Protein AF-A0A3M1FWL6-F1 (afdb_monomer_lite)

Foldseek 3Di:
DDQPDWDADPLAIEGEAEAQDDDDPVCLAPPCVVVVVQCCCQPPNCVPPRVNHYHPFYWYFHPPPDTDIGTRDDDDPVSNVVSVLVVVLVVQQLVLLQVLPQDDVVNVVSRDPADSVSSPVSHGDDPPPDDPVLPPDPCNVVNVCRVVVVDDGPNVVVVVVVVVVCVVCVDDPDPPPDD

Sequence (179 aa):
GVIDRLDLCDGAATLIDYKMGRFKPFMLTASPQFTFYQLAYEERIRYQKFGGAPLVRMCVEVLSPSPITQEVPLRREKDFAALRQLLLEASLYVKSVLTRTRPNPYLLQHFRHFRSIDIVEGTFSPRLPRGRHCTFCPYIEACTQYEERKRPAAQEWALVLSQRMRQQFPRQLVLPFQE

Structure (mmCIF, N/CA/C/O backbone):
data_AF-A0A3M1FWL6-F1
#
_entry.id   AF-A0A3M1FWL6-F1
#
loop_
_atom_site.group_PDB
_atom_site.id
_atom_site.type_symbol
_atom_site.label_atom_id
_atom_site.label_alt_id
_atom_site.label_comp_id
_atom_site.label_asym_id
_atom_site.label_entity_id
_atom_site.label_seq_id
_atom_site.pdbx_PDB_ins_code
_atom_site.Cartn_x
_atom_site.Cartn_y
_atom_site.Cartn_z
_atom_site.occupancy
_atom_site.B_iso_or_equiv
_atom_site.auth_seq_id
_atom_site.auth_comp_id
_atom_site.auth_asym_id
_atom_site.auth_atom_id
_atom_site.pdbx_PDB_model_num
ATOM 1 N N . GLY A 1 1 ? -3.345 -7.915 1.031 1.00 69.62 1 GLY A N 1
ATOM 2 C CA . GLY A 1 1 ? -2.840 -7.479 2.349 1.00 69.62 1 GLY A CA 1
ATOM 3 C C . GLY A 1 1 ? -3.548 -8.259 3.435 1.00 69.62 1 GLY A C 1
ATOM 4 O O . GLY A 1 1 ? -4.562 -8.877 3.131 1.00 69.62 1 GLY A O 1
ATOM 5 N N . VAL A 1 2 ? -3.022 -8.246 4.657 1.00 82.88 2 VAL A N 1
ATOM 6 C CA . VAL A 1 2 ? -3.622 -8.904 5.829 1.00 82.88 2 VAL A CA 1
ATOM 7 C C . VAL A 1 2 ? -3.764 -7.848 6.916 1.00 82.88 2 VAL A C 1
ATOM 9 O O . VAL A 1 2 ? -2.794 -7.159 7.194 1.00 82.88 2 VAL A O 1
ATOM 12 N N . ILE A 1 3 ? -4.963 -7.684 7.470 1.00 88.12 3 ILE A N 1
ATOM 13 C CA . ILE A 1 3 ? -5.183 -6.847 8.654 1.00 88.12 3 ILE A C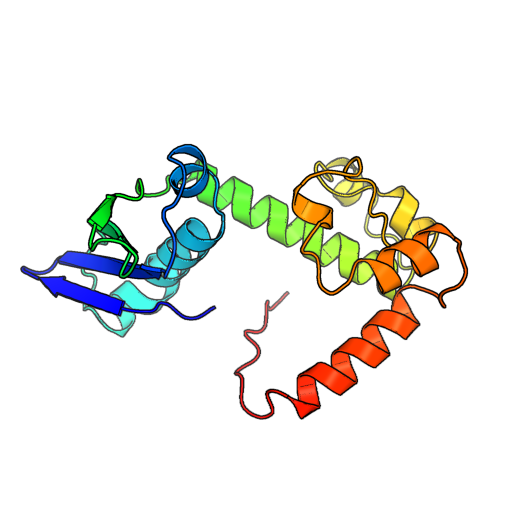A 1
ATOM 14 C C . ILE A 1 3 ? -4.923 -7.736 9.869 1.00 88.12 3 ILE A C 1
ATOM 16 O O . ILE A 1 3 ? -5.505 -8.818 9.939 1.00 88.12 3 ILE A O 1
ATOM 20 N N . ASP A 1 4 ? -4.066 -7.296 10.789 1.00 90.94 4 ASP A N 1
ATOM 21 C CA . ASP A 1 4 ? -3.650 -8.120 11.928 1.00 90.94 4 ASP A CA 1
ATOM 22 C C . ASP A 1 4 ? -4.810 -8.383 12.896 1.00 90.94 4 ASP A C 1
ATOM 24 O O . ASP A 1 4 ? -5.035 -9.526 13.298 1.00 90.94 4 ASP A O 1
ATOM 28 N N . ARG A 1 5 ? -5.571 -7.339 13.250 1.00 93.38 5 ARG A N 1
ATOM 29 C CA . ARG A 1 5 ? -6.728 -7.454 14.142 1.00 93.38 5 ARG A CA 1
ATOM 30 C C . ARG A 1 5 ? -7.785 -6.384 13.864 1.00 93.38 5 ARG A C 1
ATOM 32 O O . ARG A 1 5 ? -7.477 -5.239 13.533 1.00 93.38 5 ARG A O 1
ATOM 39 N N . LEU A 1 6 ? -9.045 -6.785 14.018 1.00 94.25 6 LEU A N 1
ATOM 40 C CA . LEU A 1 6 ? -10.218 -5.915 14.012 1.00 94.25 6 LEU A CA 1
ATOM 41 C C . LEU A 1 6 ? -11.015 -6.186 15.283 1.00 94.25 6 LEU A C 1
ATOM 43 O O . LEU A 1 6 ? -11.442 -7.319 15.499 1.00 94.25 6 LEU A O 1
ATOM 47 N N . ASP A 1 7 ? -11.228 -5.145 16.077 1.00 94.50 7 ASP A N 1
ATOM 48 C CA . ASP A 1 7 ? -12.085 -5.193 17.257 1.00 94.50 7 ASP A CA 1
ATOM 49 C C . ASP A 1 7 ? -13.428 -4.543 16.953 1.00 94.50 7 ASP A C 1
ATOM 51 O O . ASP A 1 7 ? -13.482 -3.502 16.296 1.00 94.50 7 ASP A O 1
ATOM 55 N N . LEU A 1 8 ? -14.503 -5.146 17.460 1.00 92.69 8 LEU A N 1
ATOM 56 C CA . LEU A 1 8 ? -15.846 -4.583 17.429 1.00 92.69 8 LEU A CA 1
ATOM 57 C C . LEU A 1 8 ? -16.298 -4.322 18.867 1.00 92.69 8 LEU A C 1
ATOM 59 O O . LEU A 1 8 ? -16.549 -5.266 19.614 1.00 92.69 8 LEU A O 1
ATOM 63 N N . CYS A 1 9 ? -16.419 -3.049 19.230 1.00 89.44 9 CYS A N 1
ATOM 64 C CA . CYS A 1 9 ? -16.881 -2.612 20.545 1.00 89.44 9 CYS A CA 1
ATOM 65 C C . CYS A 1 9 ? -18.003 -1.593 20.355 1.00 89.44 9 CYS A C 1
ATOM 67 O O . CYS A 1 9 ? -17.865 -0.671 19.553 1.00 89.44 9 CYS A O 1
ATOM 69 N N . ASP A 1 10 ? -19.117 -1.770 21.066 1.00 90.12 10 ASP A N 1
ATOM 70 C CA . ASP A 1 10 ? -20.250 -0.832 21.079 1.00 90.12 10 ASP A CA 1
ATOM 71 C C . ASP A 1 10 ? -20.764 -0.437 19.680 1.00 90.12 10 ASP A C 1
ATOM 73 O O . ASP A 1 10 ? -21.128 0.706 19.414 1.00 90.12 10 ASP A O 1
ATOM 77 N N . GLY A 1 11 ? -20.774 -1.398 18.749 1.00 89.94 11 GLY A N 1
ATOM 78 C CA . GLY A 1 11 ? -21.234 -1.185 17.373 1.00 89.94 11 GLY A CA 1
ATOM 79 C C . GLY A 1 11 ? -20.255 -0.420 16.478 1.00 89.94 11 GLY A C 1
ATOM 80 O O . GLY A 1 11 ? -20.612 -0.078 15.352 1.00 89.94 11 GLY A O 1
ATOM 81 N N . ALA A 1 12 ? -19.027 -0.178 16.937 1.00 95.00 12 ALA A N 1
ATOM 82 C CA . ALA A 1 12 ? -17.978 0.497 16.188 1.00 95.00 12 ALA A CA 1
ATOM 83 C C . ALA A 1 12 ? -16.738 -0.391 16.035 1.00 95.00 12 ALA A C 1
ATOM 85 O O . ALA A 1 12 ? -16.408 -1.197 16.908 1.00 95.00 12 ALA A O 1
ATOM 86 N N . ALA A 1 13 ? -16.038 -0.238 14.912 1.00 96.31 13 ALA A N 1
ATOM 87 C CA . ALA A 1 13 ? -14.841 -1.010 14.618 1.00 96.31 13 ALA A CA 1
ATOM 88 C C . ALA A 1 13 ? -13.556 -0.230 14.917 1.00 96.31 13 ALA A C 1
ATOM 90 O O . ALA A 1 13 ? -13.454 0.972 14.646 1.00 96.31 13 ALA A O 1
ATOM 91 N N . THR A 1 14 ? -12.554 -0.951 15.419 1.00 96.88 14 THR A N 1
ATOM 92 C CA . THR A 1 14 ? -11.176 -0.480 15.587 1.00 96.88 14 THR A CA 1
ATOM 93 C C . THR A 1 14 ? -10.222 -1.398 14.838 1.00 96.88 14 THR A C 1
ATOM 95 O O . THR A 1 14 ? -10.260 -2.617 15.005 1.00 96.88 14 THR A O 1
ATOM 98 N N . LEU A 1 15 ? -9.343 -0.814 14.024 1.00 96.81 15 LEU A N 1
ATOM 99 C CA . LEU A 1 15 ? -8.287 -1.548 13.334 1.00 96.81 15 LEU A CA 1
ATOM 100 C C . LEU A 1 15 ? -6.976 -1.470 14.103 1.00 96.81 15 LEU A C 1
ATOM 102 O O . LEU A 1 15 ? -6.522 -0.376 14.436 1.00 96.81 15 LEU A O 1
ATOM 106 N N . ILE A 1 16 ? -6.347 -2.621 14.320 1.00 96.00 16 ILE A N 1
ATOM 107 C CA . ILE A 1 16 ? -5.096 -2.726 15.067 1.00 96.00 16 ILE A CA 1
ATOM 108 C C . ILE A 1 16 ? -4.053 -3.420 14.188 1.00 96.00 16 ILE A C 1
ATOM 110 O O . ILE A 1 16 ? -4.303 -4.488 13.627 1.00 96.00 16 ILE A O 1
ATOM 114 N N . ASP A 1 17 ? -2.888 -2.792 14.056 1.00 95.44 17 ASP A N 1
ATOM 115 C CA . ASP A 1 17 ? -1.724 -3.312 13.334 1.00 95.44 17 ASP A CA 1
ATOM 116 C C . ASP A 1 17 ? -0.572 -3.547 14.323 1.00 95.44 17 ASP A C 1
ATOM 118 O O . ASP A 1 17 ? -0.132 -2.625 15.015 1.00 95.44 17 ASP A O 1
ATOM 122 N N . TYR A 1 18 ? -0.078 -4.781 14.411 1.00 93.44 18 TYR A N 1
ATOM 123 C CA . TYR A 1 18 ? 0.979 -5.162 15.342 1.00 93.44 18 TYR A CA 1
ATOM 124 C C . TYR A 1 18 ? 2.354 -4.902 14.741 1.00 93.44 18 TYR A C 1
ATOM 126 O O . TYR A 1 18 ? 2.642 -5.261 13.591 1.00 93.44 18 TYR A O 1
ATOM 134 N N . LYS A 1 19 ? 3.243 -4.275 15.518 1.00 92.56 19 LYS A N 1
ATOM 135 C CA . LYS A 1 19 ? 4.608 -3.966 15.075 1.00 92.56 19 LYS A CA 1
ATOM 136 C C . LYS A 1 19 ? 5.633 -4.189 16.182 1.00 92.56 19 LYS A C 1
ATOM 138 O O . LYS A 1 19 ? 5.375 -3.985 17.359 1.00 92.56 19 LYS A O 1
ATOM 143 N N . MET A 1 20 ? 6.843 -4.577 15.784 1.00 89.62 20 MET A N 1
ATOM 144 C CA . MET A 1 20 ? 7.980 -4.779 16.698 1.00 89.62 20 MET A CA 1
ATOM 145 C C . MET A 1 20 ? 8.852 -3.527 16.865 1.00 89.62 20 MET A C 1
ATOM 147 O O . MET A 1 20 ? 9.848 -3.559 17.576 1.00 89.62 20 MET A O 1
ATOM 151 N N . GLY A 1 21 ? 8.516 -2.434 16.177 1.00 86.25 21 GLY A N 1
ATOM 152 C CA . GLY A 1 21 ? 9.276 -1.193 16.202 1.00 86.25 21 GLY A CA 1
ATOM 153 C C . GLY A 1 21 ? 8.360 0.018 16.137 1.00 86.25 21 GLY A C 1
ATOM 154 O O . GLY A 1 21 ? 7.287 -0.027 15.534 1.00 86.25 21 GLY A O 1
ATOM 155 N N . ARG A 1 22 ? 8.801 1.109 16.766 1.00 85.50 22 ARG A N 1
ATOM 156 C CA . ARG A 1 22 ? 8.039 2.359 16.827 1.00 85.50 22 ARG A CA 1
ATOM 157 C C . ARG A 1 22 ? 8.009 3.056 15.478 1.00 85.50 22 ARG A C 1
ATOM 159 O O . ARG A 1 22 ? 9.037 3.202 14.813 1.00 85.50 22 ARG A O 1
ATOM 166 N N . PHE A 1 23 ? 6.840 3.572 15.127 1.00 86.19 23 PHE A N 1
ATOM 167 C CA . PHE A 1 23 ? 6.683 4.422 13.959 1.00 86.19 23 PHE A CA 1
ATOM 168 C C . PHE A 1 23 ? 7.030 5.858 14.329 1.00 86.19 23 PHE A C 1
ATOM 170 O O . PHE A 1 23 ? 6.616 6.378 15.369 1.00 86.19 23 PHE A O 1
ATOM 177 N N . LYS A 1 24 ? 7.761 6.536 13.443 1.00 89.81 24 LYS A N 1
ATOM 178 C CA . LYS A 1 24 ? 7.858 7.996 13.514 1.00 89.81 24 LYS A CA 1
ATOM 179 C C . LYS A 1 24 ? 6.487 8.596 13.172 1.00 89.81 24 LYS A C 1
ATOM 181 O O . LYS A 1 24 ? 5.800 8.024 12.325 1.00 89.81 24 LYS A O 1
ATOM 186 N N . PRO A 1 25 ? 6.100 9.756 13.733 1.00 89.12 25 PRO A N 1
ATOM 187 C CA . PRO A 1 25 ? 4.775 10.338 13.496 1.00 89.12 25 PRO A CA 1
ATOM 188 C C . PRO A 1 25 ? 4.406 10.468 12.011 1.00 89.12 25 PRO A C 1
ATOM 190 O O . PRO A 1 25 ? 3.308 10.097 11.608 1.00 89.12 25 PRO A O 1
ATOM 193 N N . PHE A 1 26 ? 5.352 10.891 11.165 1.00 89.81 26 PHE A N 1
ATOM 194 C CA . PHE A 1 26 ? 5.113 11.007 9.723 1.00 89.81 26 PHE A CA 1
ATOM 195 C C . PHE A 1 26 ? 4.872 9.658 9.025 1.00 89.81 26 PHE A C 1
ATOM 197 O O . PHE A 1 26 ? 4.272 9.621 7.958 1.00 89.81 26 PHE A O 1
ATOM 204 N N . MET A 1 27 ? 5.345 8.539 9.581 1.00 89.62 27 MET A N 1
ATOM 205 C CA . MET A 1 27 ? 5.119 7.216 8.992 1.00 89.62 27 MET A CA 1
ATOM 206 C C . MET A 1 27 ? 3.679 6.756 9.219 1.00 89.62 27 MET A C 1
ATOM 208 O O . MET A 1 27 ? 3.103 6.129 8.337 1.00 89.62 27 MET A O 1
ATOM 212 N N . LEU A 1 28 ? 3.077 7.106 10.359 1.00 91.94 28 LEU A N 1
ATOM 213 C CA . LEU A 1 28 ? 1.661 6.832 10.629 1.00 91.94 28 LEU A CA 1
ATOM 214 C C . LEU A 1 28 ? 0.774 7.600 9.639 1.00 91.94 28 LEU A C 1
ATOM 216 O O . LEU A 1 28 ? -0.198 7.064 9.109 1.00 91.94 28 LEU A O 1
ATOM 220 N N . THR A 1 29 ? 1.149 8.837 9.304 1.00 88.50 29 THR A N 1
ATOM 221 C CA . THR A 1 29 ? 0.380 9.671 8.373 1.00 88.50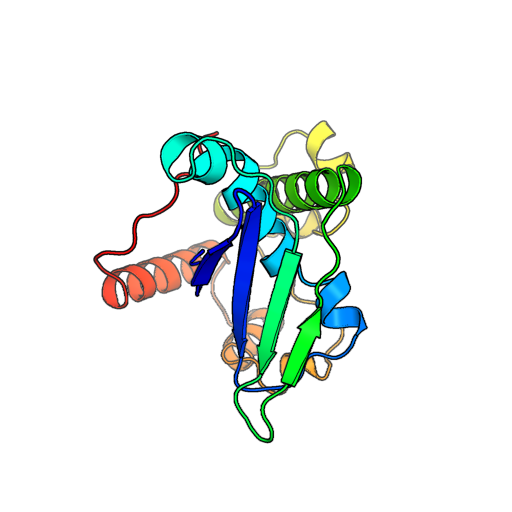 29 THR A CA 1
ATOM 222 C C . THR A 1 29 ? 0.644 9.353 6.904 1.00 88.50 29 THR A C 1
ATOM 224 O O . THR A 1 29 ? -0.303 9.384 6.127 1.00 88.50 29 THR A O 1
ATOM 227 N N . ALA A 1 30 ? 1.875 9.027 6.511 1.00 85.31 30 ALA A N 1
ATOM 228 C CA . ALA A 1 30 ? 2.239 8.831 5.106 1.00 85.31 30 ALA A CA 1
ATOM 229 C C . ALA A 1 30 ? 2.170 7.371 4.634 1.00 85.31 30 ALA A C 1
ATOM 231 O O . ALA A 1 30 ? 2.176 7.127 3.429 1.00 85.31 30 ALA A O 1
ATOM 232 N N . SER A 1 31 ? 2.132 6.391 5.546 1.00 88.62 31 SER A N 1
ATOM 233 C CA . SER A 1 31 ? 2.142 4.982 5.145 1.00 88.62 31 SER A CA 1
ATOM 234 C C . SER A 1 31 ? 0.877 4.621 4.353 1.00 88.62 31 SER A C 1
ATOM 236 O O . SER A 1 31 ? -0.236 4.769 4.882 1.00 88.62 31 SER A O 1
ATOM 238 N N . PRO A 1 32 ? 1.021 4.084 3.123 1.00 90.06 32 PRO A N 1
ATOM 239 C CA . PRO A 1 32 ? -0.116 3.634 2.330 1.00 90.06 32 PRO A CA 1
ATOM 240 C C . PRO A 1 32 ? -0.787 2.398 2.939 1.00 90.06 32 PRO A C 1
ATOM 242 O O . PRO A 1 32 ? -1.961 2.164 2.672 1.00 90.06 32 PRO A O 1
ATOM 245 N N . GLN A 1 33 ? -0.085 1.634 3.789 1.00 91.69 33 GLN A N 1
ATOM 246 C CA . GLN A 1 33 ? -0.604 0.425 4.441 1.00 91.69 33 GLN A CA 1
ATOM 247 C C . GLN A 1 33 ? -1.925 0.696 5.174 1.00 91.69 33 GLN A C 1
ATOM 249 O O . GLN A 1 33 ? -2.907 -0.007 4.953 1.00 91.69 33 GLN A O 1
ATOM 254 N N . PHE A 1 34 ? -1.987 1.758 5.980 1.00 94.06 34 PHE A N 1
ATOM 255 C CA . PHE A 1 34 ? -3.202 2.094 6.728 1.00 94.06 34 PHE A CA 1
ATOM 256 C C . PHE A 1 34 ? -4.334 2.580 5.820 1.00 94.06 34 PHE A C 1
ATOM 258 O O . PHE A 1 34 ? -5.502 2.327 6.095 1.00 94.06 34 PHE A O 1
ATOM 265 N N . THR A 1 35 ? -3.998 3.216 4.695 1.00 94.44 35 THR A N 1
ATOM 266 C CA . THR A 1 35 ? -4.988 3.593 3.679 1.00 94.44 35 THR A CA 1
ATOM 267 C C . THR A 1 35 ? -5.576 2.368 2.990 1.00 94.44 35 THR A C 1
ATOM 269 O O . THR A 1 35 ? -6.790 2.306 2.814 1.00 94.44 35 THR A O 1
ATOM 272 N N . PHE A 1 36 ? -4.756 1.361 2.670 1.00 93.25 36 PHE A N 1
ATOM 273 C CA . PHE A 1 36 ? -5.252 0.079 2.161 1.00 93.25 36 PHE A CA 1
ATOM 274 C C . PHE A 1 36 ? -6.180 -0.610 3.153 1.00 93.25 36 PHE A C 1
ATOM 276 O O . PHE A 1 36 ? -7.216 -1.137 2.759 1.00 93.25 36 PHE A O 1
ATOM 283 N N . TYR A 1 37 ? -5.798 -0.629 4.426 1.00 94.94 37 TYR A N 1
ATOM 284 C CA . TYR A 1 37 ? -6.551 -1.301 5.475 1.00 94.94 37 TYR A CA 1
ATOM 285 C C . TYR A 1 37 ? -7.914 -0.656 5.712 1.00 94.94 37 TYR A C 1
ATOM 287 O O . TYR A 1 37 ? -8.921 -1.363 5.709 1.00 94.94 37 TYR A O 1
ATOM 295 N N . GLN A 1 38 ? -7.964 0.673 5.820 1.00 95.69 38 GLN A N 1
ATOM 296 C CA . GLN A 1 38 ? -9.230 1.390 5.934 1.00 95.69 38 GLN A CA 1
ATOM 297 C C . GLN A 1 38 ? -10.107 1.186 4.696 1.00 95.69 38 GLN A C 1
ATOM 299 O O . GLN A 1 38 ? -11.285 0.877 4.835 1.00 95.69 38 GLN A O 1
ATOM 304 N N . LEU A 1 39 ? -9.537 1.290 3.490 1.00 93.12 39 LEU A N 1
ATOM 305 C CA . LEU A 1 39 ? -10.296 1.084 2.255 1.00 93.12 39 LEU A CA 1
ATOM 306 C C . LEU A 1 39 ? -10.864 -0.340 2.174 1.00 93.12 39 LEU A C 1
ATOM 308 O O . LEU A 1 39 ? -12.026 -0.525 1.829 1.00 93.12 39 LEU A O 1
ATOM 312 N N . ALA A 1 40 ? -10.068 -1.353 2.527 1.00 91.81 40 ALA A N 1
ATOM 313 C CA . ALA A 1 40 ? -10.525 -2.738 2.567 1.00 91.81 40 ALA A CA 1
ATOM 314 C C . ALA A 1 40 ? -11.650 -2.938 3.590 1.00 91.81 40 ALA A C 1
ATOM 316 O O . ALA A 1 40 ? -12.610 -3.659 3.307 1.00 91.81 40 ALA A O 1
ATOM 317 N N . TYR A 1 41 ? -11.549 -2.294 4.757 1.00 94.00 41 TYR A N 1
ATOM 318 C CA . TYR A 1 41 ? -12.604 -2.333 5.756 1.00 94.00 41 TYR A CA 1
ATOM 319 C C . TYR A 1 41 ? -13.910 -1.747 5.209 1.00 94.00 41 TYR A C 1
ATOM 321 O O . TYR A 1 41 ? -14.911 -2.461 5.159 1.00 94.00 41 TYR A O 1
ATOM 329 N N . GLU A 1 42 ? -13.881 -0.497 4.747 1.00 92.50 42 GLU A N 1
ATOM 330 C CA . GLU A 1 42 ? -15.076 0.234 4.303 1.00 92.50 42 GLU A CA 1
ATOM 331 C C . GLU A 1 42 ? -15.756 -0.425 3.092 1.00 92.50 42 GLU A C 1
ATOM 333 O O . GLU A 1 42 ? -16.972 -0.598 3.088 1.00 92.50 42 GLU A O 1
ATOM 338 N N . GLU A 1 43 ? -14.984 -0.857 2.091 1.00 89.75 43 GLU A N 1
ATOM 339 C CA . GLU A 1 43 ? -15.526 -1.336 0.808 1.00 89.75 43 GLU A CA 1
ATOM 340 C C . GLU A 1 43 ? -15.951 -2.809 0.828 1.00 89.75 43 GLU A C 1
ATOM 342 O O . GLU A 1 43 ? -16.777 -3.240 0.023 1.00 89.75 43 GLU A O 1
ATOM 347 N N . ARG A 1 44 ? -15.337 -3.632 1.688 1.00 88.50 44 ARG A N 1
ATOM 348 C CA . ARG A 1 44 ? -15.511 -5.095 1.626 1.00 88.50 44 ARG A CA 1
ATOM 349 C C . ARG A 1 44 ? -15.920 -5.720 2.945 1.00 88.50 44 ARG A C 1
ATOM 351 O O . ARG A 1 44 ? -16.735 -6.633 2.939 1.00 88.50 44 ARG A O 1
ATOM 358 N N . ILE A 1 45 ? -15.369 -5.276 4.070 1.00 91.00 45 ILE A N 1
ATOM 359 C CA . ILE A 1 45 ? -15.519 -6.004 5.338 1.00 91.00 45 ILE A CA 1
ATOM 360 C C . ILE A 1 45 ? -16.709 -5.478 6.152 1.00 91.00 45 ILE A C 1
ATOM 362 O O . ILE A 1 45 ? -17.455 -6.276 6.725 1.00 91.00 45 ILE A O 1
ATOM 366 N N . ARG A 1 46 ? -16.920 -4.159 6.165 1.00 92.25 46 ARG A N 1
ATOM 367 C CA . ARG A 1 46 ? -17.886 -3.444 7.009 1.00 92.25 46 ARG A CA 1
ATOM 368 C C . ARG A 1 46 ? -19.286 -4.058 6.993 1.00 92.25 46 ARG A C 1
ATOM 370 O O . ARG A 1 46 ? -19.811 -4.430 8.040 1.00 92.25 46 ARG A O 1
ATOM 377 N N . TYR A 1 47 ? -19.881 -4.209 5.813 1.00 90.62 47 TYR A N 1
ATOM 378 C CA . TYR A 1 47 ? -21.235 -4.759 5.684 1.00 90.62 47 TYR A CA 1
ATOM 379 C C . TYR A 1 47 ? -21.264 -6.287 5.672 1.00 90.62 47 TYR A C 1
ATOM 381 O O . TYR A 1 47 ? -22.210 -6.881 6.178 1.00 90.62 47 TYR A O 1
ATOM 389 N N . GLN A 1 48 ? -20.226 -6.933 5.137 1.00 87.62 48 GLN A N 1
ATOM 390 C CA . GLN A 1 48 ? -20.204 -8.390 4.993 1.00 87.62 48 GLN A CA 1
ATOM 391 C C . GLN A 1 48 ? -19.984 -9.121 6.319 1.00 87.62 48 GLN A C 1
ATOM 393 O O . GLN A 1 48 ? -20.475 -10.234 6.482 1.00 87.62 48 GLN A O 1
ATOM 398 N N . LYS A 1 49 ? -19.219 -8.529 7.247 1.00 84.62 49 LYS A N 1
ATOM 399 C CA . LYS A 1 49 ? -18.822 -9.187 8.502 1.00 84.62 49 LYS A CA 1
ATOM 400 C C . LYS A 1 49 ? -19.251 -8.457 9.769 1.00 84.62 49 LYS A C 1
ATOM 402 O O . LYS A 1 49 ? -19.407 -9.110 10.792 1.00 84.62 49 LYS A O 1
ATOM 407 N N . PHE A 1 50 ? -19.439 -7.138 9.715 1.00 87.31 50 PHE A N 1
ATOM 408 C CA . PHE A 1 50 ? -19.649 -6.315 10.913 1.00 87.31 50 PHE A CA 1
ATOM 409 C C . PHE A 1 50 ? -20.945 -5.496 10.878 1.00 87.31 50 PHE A C 1
ATOM 411 O O . PHE A 1 50 ? -21.050 -4.478 11.554 1.00 87.31 50 PHE A O 1
ATOM 418 N N . GLY A 1 51 ? -21.939 -5.912 10.084 1.00 88.31 51 GLY A N 1
ATOM 419 C CA . GLY A 1 51 ? -23.286 -5.328 10.119 1.00 88.31 51 GLY A CA 1
ATOM 420 C C . GLY A 1 51 ? -23.348 -3.825 9.824 1.00 88.31 51 GLY A C 1
ATOM 421 O O . GLY A 1 51 ? -24.291 -3.161 10.240 1.00 88.31 51 GLY A O 1
ATOM 422 N N . GLY A 1 52 ? -22.346 -3.269 9.136 1.00 93.25 52 GLY A N 1
ATOM 423 C CA . GLY A 1 52 ? -22.293 -1.839 8.836 1.00 93.25 52 GLY A CA 1
ATOM 424 C C . GLY A 1 52 ? -21.606 -0.972 9.895 1.00 93.25 52 GLY A C 1
ATOM 425 O O . GLY A 1 52 ? -21.601 0.252 9.728 1.00 93.25 52 GLY A O 1
ATOM 426 N N . ALA A 1 53 ? -20.993 -1.566 10.926 1.00 96.06 53 ALA A N 1
ATOM 427 C CA . ALA A 1 53 ? -20.265 -0.845 11.972 1.00 96.06 53 ALA A CA 1
ATOM 428 C C . ALA A 1 53 ? -19.249 0.149 11.372 1.00 96.06 53 ALA A C 1
ATOM 430 O O . ALA A 1 53 ? -18.429 -0.247 10.536 1.00 96.06 53 ALA A O 1
ATOM 431 N N . PRO A 1 54 ? -19.284 1.443 11.730 1.00 95.75 54 PRO A N 1
ATOM 432 C CA . PRO A 1 54 ? -18.317 2.404 11.216 1.00 95.75 54 PRO A CA 1
ATOM 433 C C . PRO A 1 54 ? -16.926 2.140 11.802 1.00 95.75 54 PRO A C 1
ATOM 435 O O . PRO A 1 54 ? -16.796 1.752 12.966 1.00 95.75 54 PRO A O 1
ATOM 438 N N . LEU A 1 55 ? -15.879 2.390 11.013 1.00 96.62 55 LEU A N 1
ATOM 439 C CA . LEU A 1 55 ? -14.521 2.437 11.540 1.00 96.62 55 LEU A CA 1
ATOM 440 C C . LEU A 1 55 ? -14.315 3.765 12.269 1.00 96.62 55 LEU A C 1
ATOM 442 O O . LEU A 1 55 ? -14.343 4.829 11.650 1.00 96.62 55 LEU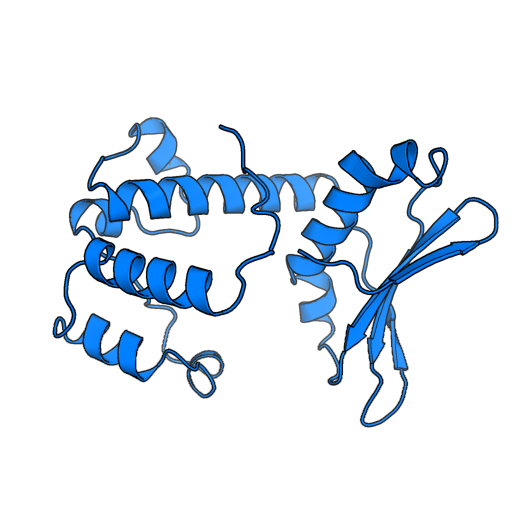 A O 1
ATOM 446 N N . VAL A 1 56 ? -14.089 3.709 13.578 1.00 96.69 56 VAL A N 1
ATOM 447 C CA . VAL A 1 56 ? -13.909 4.917 14.406 1.00 96.69 56 VAL A CA 1
ATOM 448 C C . VAL A 1 56 ? -12.460 5.140 14.814 1.00 96.69 56 VAL A C 1
ATOM 450 O O . VAL A 1 56 ? -12.089 6.253 15.183 1.00 96.69 56 VAL A O 1
ATOM 453 N N . ARG A 1 57 ? -11.626 4.097 14.737 1.00 96.75 57 ARG A N 1
ATOM 454 C CA . ARG A 1 57 ? -10.241 4.151 15.199 1.00 96.75 57 ARG A CA 1
ATOM 455 C C . ARG A 1 57 ? -9.338 3.219 14.403 1.00 96.75 57 ARG A C 1
ATOM 457 O O . ARG A 1 57 ? -9.734 2.126 14.001 1.00 96.75 57 ARG A O 1
ATOM 464 N N . MET A 1 58 ? -8.095 3.650 14.221 1.00 97.38 58 MET A N 1
ATOM 465 C CA . MET A 1 58 ? -7.001 2.805 13.763 1.00 97.38 58 MET A CA 1
ATOM 466 C C . MET A 1 58 ? -5.777 3.070 14.626 1.00 97.38 58 MET A C 1
ATOM 468 O O . MET A 1 58 ? -5.457 4.225 14.904 1.00 97.38 58 MET A O 1
ATOM 472 N N . CYS A 1 59 ? -5.053 2.028 15.003 1.00 96.06 59 CYS A N 1
ATOM 473 C CA . CYS A 1 59 ? -3.830 2.186 15.769 1.00 96.06 59 CYS A CA 1
ATOM 474 C C . CYS A 1 59 ? -2.775 1.143 15.403 1.00 96.06 59 CYS A C 1
ATOM 476 O O . CYS A 1 59 ? -3.051 0.098 14.811 1.00 96.06 59 CYS A O 1
ATOM 478 N N . VAL A 1 60 ? -1.539 1.466 15.766 1.00 96.19 60 VAL A N 1
ATOM 479 C CA . VAL A 1 60 ? -0.416 0.536 15.774 1.00 96.19 60 VAL A CA 1
ATOM 480 C C . VAL A 1 60 ? -0.126 0.162 17.217 1.00 96.19 60 VAL A C 1
ATOM 482 O O . VAL A 1 60 ? 0.163 1.041 18.032 1.00 96.19 60 VAL A O 1
ATOM 485 N N . GLU A 1 61 ? -0.157 -1.129 17.524 1.00 95.56 61 GLU A N 1
ATOM 486 C CA . GLU A 1 61 ? 0.320 -1.657 18.801 1.00 95.56 61 GLU A CA 1
ATOM 487 C C . GLU A 1 61 ? 1.773 -2.107 18.643 1.00 95.56 61 GLU A C 1
ATOM 489 O O . GLU A 1 61 ? 2.091 -3.097 17.975 1.00 95.56 61 GLU A O 1
ATOM 494 N N . VAL A 1 62 ? 2.681 -1.333 19.237 1.00 94.31 62 VAL A N 1
ATOM 495 C CA . VAL A 1 62 ? 4.114 -1.619 19.232 1.00 94.31 62 VAL A CA 1
ATOM 496 C C . VAL A 1 62 ? 4.422 -2.530 20.407 1.00 94.31 62 VAL A C 1
ATOM 498 O O . VAL A 1 62 ? 4.372 -2.075 21.541 1.00 94.31 62 VAL A O 1
ATOM 501 N N . LEU A 1 63 ? 4.767 -3.790 20.153 1.00 90.25 63 LEU A N 1
ATOM 502 C CA . LEU A 1 63 ? 4.935 -4.815 21.192 1.00 90.25 63 LEU A CA 1
ATOM 503 C C . LEU A 1 63 ? 6.305 -4.762 21.895 1.00 90.25 63 LEU A C 1
ATOM 505 O O . LEU A 1 63 ? 6.456 -5.256 23.008 1.00 90.25 63 LEU A O 1
ATOM 509 N N . SER A 1 64 ? 7.315 -4.172 21.254 1.00 86.69 64 SER A N 1
ATOM 510 C CA . SER A 1 64 ? 8.706 -4.133 21.725 1.00 86.69 64 SER A CA 1
ATOM 511 C C . SER A 1 64 ? 9.404 -2.854 21.234 1.00 86.69 64 SER A C 1
ATOM 513 O O . SER A 1 64 ? 9.032 -2.338 20.177 1.00 86.69 64 SER A O 1
ATOM 515 N N . PRO A 1 65 ? 10.383 -2.276 21.964 1.00 81.50 65 PRO A N 1
ATOM 516 C CA . PRO A 1 65 ? 10.922 -2.687 23.271 1.00 81.50 65 PRO A CA 1
ATOM 517 C C . PRO A 1 65 ? 10.065 -2.265 24.472 1.00 81.50 65 PRO A C 1
ATOM 519 O O . PRO A 1 65 ? 10.349 -2.646 25.602 1.00 81.50 65 PRO A O 1
ATOM 522 N N . SER A 1 66 ? 9.026 -1.459 24.261 1.00 80.75 66 SER A N 1
ATOM 523 C CA . SER A 1 66 ? 8.068 -1.120 25.314 1.00 80.75 66 SER A CA 1
ATOM 524 C C . SER A 1 66 ? 6.685 -0.976 24.693 1.00 80.75 66 SER A C 1
ATOM 526 O O . SER A 1 66 ? 6.573 -0.167 23.760 1.00 80.75 66 SER A O 1
ATOM 528 N N . PRO A 1 67 ? 5.679 -1.716 25.196 1.00 90.44 67 PRO A N 1
ATOM 529 C CA . PRO A 1 67 ? 4.312 -1.663 24.708 1.00 90.44 67 PRO A CA 1
ATOM 530 C C . PRO A 1 67 ? 3.776 -0.238 24.648 1.00 90.44 67 PRO A C 1
ATOM 532 O O . PRO A 1 67 ? 3.673 0.429 25.677 1.00 90.44 67 PRO A O 1
ATOM 535 N N . ILE A 1 68 ? 3.463 0.237 23.445 1.00 94.56 68 ILE A N 1
ATOM 536 C CA . ILE A 1 68 ? 2.758 1.505 23.246 1.00 94.56 68 ILE A CA 1
ATOM 537 C C . ILE A 1 68 ? 1.735 1.365 22.126 1.00 94.56 68 ILE A C 1
ATOM 539 O O . ILE A 1 68 ? 1.973 0.676 21.134 1.00 94.56 68 ILE A O 1
ATOM 543 N N . THR A 1 69 ? 0.632 2.092 22.255 1.00 95.88 69 THR A N 1
ATOM 544 C CA . THR A 1 69 ? -0.347 2.262 21.183 1.00 95.88 69 THR A CA 1
ATOM 545 C C . THR A 1 69 ? -0.124 3.618 20.527 1.00 95.88 69 THR A C 1
ATOM 547 O O . THR A 1 69 ? -0.089 4.646 21.203 1.00 95.88 69 THR A O 1
ATOM 550 N N . GLN A 1 70 ? 0.059 3.626 19.210 1.00 95.50 70 GLN A N 1
ATOM 551 C CA . GLN A 1 70 ? 0.180 4.846 18.417 1.00 95.50 70 GLN A CA 1
ATOM 552 C C . GLN A 1 70 ? -1.064 5.004 17.544 1.00 95.50 70 GLN A C 1
ATOM 554 O O . GLN A 1 70 ? -1.334 4.158 16.694 1.00 95.50 70 GLN A O 1
ATOM 559 N N . GLU A 1 71 ? -1.809 6.092 17.735 1.00 96.94 71 GLU A N 1
ATOM 560 C CA . GLU A 1 71 ? -2.987 6.382 16.916 1.00 96.94 71 GLU A CA 1
ATOM 561 C C . GLU A 1 71 ? -2.598 6.684 15.468 1.00 96.94 71 GLU A C 1
ATOM 563 O O . GLU A 1 71 ? -1.678 7.463 15.188 1.00 96.94 71 GLU A O 1
ATOM 568 N N . VAL A 1 72 ? -3.338 6.085 14.539 1.00 96.69 72 VAL A N 1
ATOM 569 C CA . VAL A 1 72 ? -3.238 6.357 13.110 1.00 96.69 72 VAL A CA 1
ATOM 570 C C . VAL A 1 72 ? -4.442 7.204 12.709 1.00 96.69 72 VAL A C 1
ATOM 572 O O . VAL A 1 72 ? -5.581 6.777 12.900 1.00 96.69 72 VAL A O 1
ATOM 575 N N . PRO A 1 73 ? -4.235 8.387 12.110 1.00 95.69 73 PRO A N 1
ATOM 576 C CA . PRO A 1 73 ? -5.349 9.194 11.637 1.00 95.69 73 PRO A CA 1
ATOM 577 C C . PRO A 1 73 ? -6.171 8.455 10.581 1.00 95.69 73 PRO A C 1
ATOM 579 O O . PRO A 1 73 ? -5.612 7.921 9.616 1.00 95.69 73 PRO A O 1
ATOM 582 N N . LEU A 1 74 ? -7.496 8.493 10.732 1.00 96.44 74 LEU A N 1
ATOM 583 C CA . LEU A 1 74 ? -8.410 8.029 9.695 1.00 96.44 74 LEU A CA 1
ATOM 584 C C . LEU A 1 74 ? -8.164 8.795 8.391 1.00 96.44 74 LEU A C 1
ATOM 586 O O . LEU A 1 74 ? -7.962 10.014 8.365 1.00 96.44 74 LEU A O 1
ATOM 590 N N . ARG A 1 75 ? -8.164 8.045 7.297 1.00 95.38 75 ARG A N 1
ATOM 591 C CA . ARG A 1 75 ? -7.982 8.535 5.938 1.00 95.38 75 ARG A CA 1
ATOM 592 C C . ARG A 1 75 ? -9.251 9.195 5.437 1.00 95.38 75 ARG A C 1
ATOM 594 O O . ARG A 1 75 ? -10.362 8.771 5.748 1.00 95.38 75 ARG A O 1
ATOM 601 N N . ARG A 1 76 ? -9.050 10.249 4.658 1.00 93.81 76 ARG A N 1
ATOM 602 C CA . ARG A 1 76 ? -10.097 11.020 3.993 1.00 93.81 76 ARG A CA 1
ATOM 603 C C . ARG A 1 76 ? -10.163 10.638 2.521 1.00 93.81 76 ARG A C 1
ATOM 605 O O . ARG A 1 76 ? -9.227 10.053 1.982 1.00 93.81 76 ARG A O 1
ATOM 612 N N . GLU A 1 77 ? -11.218 11.080 1.848 1.00 92.44 77 GLU A N 1
ATOM 613 C CA . GLU A 1 77 ? -11.444 10.792 0.426 1.00 92.44 77 GLU A CA 1
ATOM 614 C C . GLU A 1 77 ? -10.240 11.130 -0.465 1.00 92.44 77 GLU A C 1
ATOM 616 O O . GLU A 1 77 ? -9.825 10.340 -1.307 1.00 92.44 77 GLU A O 1
ATOM 621 N N . LYS A 1 78 ? -9.582 12.265 -0.206 1.00 92.56 78 LYS A N 1
ATOM 622 C CA . LYS A 1 78 ? -8.364 12.658 -0.930 1.00 92.56 78 LYS A CA 1
ATOM 623 C C . LYS A 1 78 ? -7.214 11.650 -0.797 1.00 92.56 78 LYS A C 1
ATOM 625 O O . LYS A 1 78 ? -6.420 11.512 -1.724 1.00 92.56 78 LYS A O 1
ATOM 630 N N . ASP A 1 79 ? -7.110 10.966 0.342 1.00 92.25 79 ASP A N 1
ATOM 631 C CA . ASP A 1 79 ? -6.053 9.992 0.608 1.00 92.25 79 ASP A CA 1
ATOM 632 C C . ASP A 1 79 ? -6.343 8.691 -0.160 1.00 92.25 79 ASP A C 1
ATOM 634 O O . ASP A 1 79 ? -5.428 8.081 -0.718 1.00 92.25 79 ASP A O 1
ATOM 638 N N . PHE A 1 80 ? -7.621 8.304 -0.267 1.00 92.25 80 PHE A N 1
ATOM 639 C CA . PHE A 1 80 ? -8.054 7.193 -1.119 1.00 92.25 80 PHE A CA 1
ATOM 640 C C . PHE A 1 80 ? -7.868 7.503 -2.601 1.00 92.25 80 PHE A C 1
ATOM 642 O O . PHE A 1 80 ? -7.341 6.663 -3.328 1.00 92.25 80 PHE A O 1
ATOM 649 N N . ALA A 1 81 ? -8.233 8.705 -3.047 1.00 90.06 81 ALA A N 1
ATOM 650 C CA . ALA A 1 81 ? -8.020 9.140 -4.423 1.00 90.06 81 ALA A CA 1
ATOM 651 C C . ALA A 1 81 ? -6.527 9.123 -4.792 1.00 90.06 81 ALA A C 1
ATOM 653 O O . ALA A 1 81 ? -6.154 8.590 -5.838 1.00 90.06 81 ALA A O 1
ATOM 654 N N . ALA A 1 82 ? -5.659 9.623 -3.905 1.00 89.31 82 ALA A N 1
ATOM 655 C CA . ALA A 1 82 ? -4.212 9.567 -4.094 1.00 89.31 82 ALA A CA 1
ATOM 656 C C . ALA A 1 82 ? -3.693 8.122 -4.172 1.00 89.31 82 ALA A C 1
ATOM 658 O O . ALA A 1 82 ? -2.886 7.808 -5.047 1.00 89.31 82 ALA A O 1
ATOM 659 N N . LEU A 1 83 ? -4.186 7.228 -3.305 1.00 89.38 83 LEU A N 1
ATOM 660 C CA . LEU A 1 83 ? -3.827 5.811 -3.344 1.00 89.38 83 LEU A CA 1
ATOM 661 C C . LEU A 1 83 ? -4.280 5.141 -4.648 1.00 89.38 83 LEU A C 1
ATOM 663 O O . LEU A 1 83 ? -3.487 4.443 -5.277 1.00 89.38 83 LEU A O 1
ATOM 667 N N . ARG A 1 84 ? -5.531 5.355 -5.072 1.00 88.31 84 ARG A N 1
ATOM 668 C CA . ARG A 1 84 ? -6.073 4.800 -6.323 1.00 88.31 84 ARG A CA 1
ATOM 669 C C . ARG A 1 84 ? -5.273 5.289 -7.530 1.00 88.31 84 ARG A C 1
ATOM 671 O O . ARG A 1 84 ? -4.909 4.473 -8.371 1.00 88.31 84 ARG A O 1
ATOM 678 N N . GLN A 1 85 ? -4.928 6.578 -7.573 1.00 87.75 85 GLN A N 1
ATOM 679 C CA . GLN A 1 85 ? -4.080 7.135 -8.628 1.00 87.75 85 GLN A CA 1
ATOM 680 C C . GLN A 1 85 ? -2.694 6.482 -8.639 1.00 87.75 85 GLN A C 1
ATOM 682 O O . GLN A 1 85 ? -2.233 6.062 -9.697 1.00 87.75 85 GLN A O 1
ATOM 687 N N . LEU A 1 86 ? -2.045 6.354 -7.475 1.00 88.38 86 LEU A N 1
ATOM 688 C CA . LEU A 1 86 ? -0.735 5.710 -7.361 1.00 88.38 86 LEU A CA 1
ATOM 689 C C . LEU A 1 86 ? -0.776 4.251 -7.836 1.00 88.38 86 LEU A C 1
ATOM 691 O O . LEU A 1 86 ? 0.124 3.814 -8.545 1.00 88.38 86 LEU A O 1
ATOM 695 N N . LEU A 1 87 ? -1.813 3.502 -7.455 1.00 88.00 87 LEU A N 1
ATOM 696 C CA . LEU A 1 87 ? -1.993 2.102 -7.846 1.00 88.00 87 LEU A CA 1
ATOM 697 C C . LEU A 1 87 ? -2.245 1.940 -9.342 1.00 88.00 87 LEU A C 1
ATOM 699 O O . LEU A 1 87 ? -1.659 1.053 -9.961 1.00 88.00 87 LEU A O 1
ATOM 703 N N . LEU A 1 88 ? -3.096 2.792 -9.917 1.00 87.12 88 LEU A N 1
ATOM 704 C CA . LEU A 1 88 ? -3.357 2.806 -11.352 1.00 87.12 88 LEU A CA 1
ATOM 705 C C . LEU A 1 88 ? -2.068 3.099 -12.121 1.00 87.12 88 LEU A C 1
ATOM 707 O O . LEU A 1 88 ? -1.712 2.361 -13.039 1.00 87.12 88 LEU A O 1
ATOM 711 N N . GLU A 1 89 ? -1.344 4.137 -11.706 1.00 88.38 89 GLU A N 1
ATOM 712 C CA . GLU A 1 89 ? -0.072 4.522 -12.308 1.00 88.38 89 GLU A CA 1
ATOM 713 C C . GLU A 1 89 ? 0.958 3.389 -12.206 1.00 88.38 89 GLU A C 1
ATOM 715 O O . GLU A 1 89 ? 1.548 3.007 -13.214 1.00 88.38 89 GLU A O 1
ATOM 720 N N . ALA A 1 90 ? 1.117 2.790 -11.021 1.00 88.69 90 ALA A N 1
ATOM 721 C CA . ALA A 1 90 ? 2.041 1.683 -10.786 1.00 88.69 90 ALA A CA 1
ATOM 722 C C . ALA A 1 90 ? 1.692 0.450 -11.631 1.00 88.69 90 ALA A C 1
ATOM 724 O O . ALA A 1 90 ? 2.582 -0.160 -12.223 1.00 88.69 90 ALA A O 1
ATOM 725 N N . SER A 1 91 ? 0.409 0.090 -11.714 1.00 87.50 91 SER A N 1
ATOM 726 C CA . SER A 1 91 ? -0.061 -1.051 -12.507 1.00 87.50 91 SER A CA 1
ATOM 727 C C . SER A 1 91 ? 0.206 -0.844 -13.998 1.00 87.50 91 SER A C 1
ATOM 729 O O . SER A 1 91 ? 0.828 -1.692 -14.646 1.00 87.50 91 SER A O 1
ATOM 731 N N . LEU A 1 92 ? -0.186 0.320 -14.532 1.00 87.31 92 LEU A N 1
ATOM 732 C CA . LEU A 1 92 ? 0.059 0.678 -15.928 1.00 87.31 92 LEU A CA 1
ATOM 733 C C . LEU A 1 92 ? 1.554 0.716 -16.235 1.00 87.31 92 LEU A C 1
ATOM 735 O O . LEU A 1 92 ? 1.978 0.159 -17.247 1.00 87.31 92 LEU A O 1
ATOM 739 N N . TYR A 1 93 ? 2.353 1.331 -15.365 1.00 87.81 93 TYR A N 1
ATOM 740 C CA . TYR A 1 93 ? 3.802 1.402 -15.495 1.00 87.81 93 TYR A CA 1
ATOM 741 C C . TYR A 1 93 ? 4.433 0.008 -15.559 1.00 87.81 93 TYR A C 1
ATOM 743 O O . TYR A 1 93 ? 5.121 -0.306 -16.530 1.00 87.81 93 TYR A O 1
ATOM 751 N N . VAL A 1 94 ? 4.146 -0.853 -14.577 1.00 86.62 94 VAL A N 1
ATOM 752 C CA . VAL A 1 94 ? 4.703 -2.211 -14.514 1.00 86.62 94 VAL A CA 1
ATOM 753 C C . VAL A 1 94 ? 4.292 -3.027 -15.733 1.00 86.62 94 VAL A C 1
ATOM 755 O O . VAL A 1 94 ? 5.160 -3.603 -16.387 1.00 86.62 94 VAL A O 1
ATOM 758 N N . LYS A 1 95 ? 3.001 -3.038 -16.094 1.00 85.44 95 LYS A N 1
ATOM 759 C CA . LYS A 1 95 ? 2.513 -3.745 -17.292 1.00 85.44 95 LYS A CA 1
ATOM 760 C C . LYS A 1 95 ? 3.263 -3.273 -18.538 1.00 85.44 95 LYS A C 1
ATOM 762 O O . LYS A 1 95 ? 3.799 -4.093 -19.272 1.00 85.44 95 LYS A O 1
ATOM 767 N N . SER A 1 96 ? 3.371 -1.960 -18.721 1.00 87.19 96 SER A N 1
ATOM 768 C CA . SER A 1 96 ? 3.980 -1.353 -19.908 1.00 87.19 96 SER A CA 1
ATOM 769 C C . SER A 1 96 ? 5.479 -1.632 -20.028 1.00 87.19 96 SER A C 1
ATOM 771 O O . SER A 1 96 ? 5.953 -1.931 -21.122 1.00 87.19 96 SER A O 1
ATOM 773 N N . VAL A 1 97 ? 6.227 -1.583 -18.919 1.00 85.88 97 VAL A N 1
ATOM 774 C CA . VAL A 1 97 ? 7.654 -1.952 -18.894 1.00 85.88 97 VAL A CA 1
ATOM 775 C C . VAL A 1 97 ? 7.836 -3.424 -19.266 1.00 85.88 97 VAL A C 1
ATOM 777 O O . VAL A 1 97 ? 8.684 -3.754 -20.096 1.00 85.88 97 VAL A O 1
ATOM 780 N N . LEU A 1 98 ? 7.025 -4.313 -18.682 1.00 84.00 98 LEU A N 1
ATOM 781 C CA . LEU A 1 98 ? 7.154 -5.757 -18.883 1.00 84.00 98 LEU A CA 1
ATOM 782 C C . LEU A 1 98 ? 6.734 -6.213 -20.282 1.00 84.00 98 LEU A C 1
ATOM 784 O O . LEU A 1 98 ? 7.329 -7.149 -20.809 1.00 84.00 98 LEU A O 1
ATOM 788 N N . THR A 1 99 ? 5.726 -5.579 -20.886 1.00 82.56 99 THR A N 1
ATOM 789 C CA . THR A 1 99 ? 5.236 -5.944 -22.226 1.00 82.56 99 THR A CA 1
ATOM 790 C C . THR A 1 99 ? 5.835 -5.091 -23.341 1.00 82.56 99 THR A C 1
ATOM 792 O O . THR A 1 99 ? 5.520 -5.313 -24.510 1.00 82.56 99 THR A O 1
ATOM 795 N N . ARG A 1 100 ? 6.645 -4.076 -23.001 1.00 77.31 100 ARG A N 1
ATOM 796 C CA . ARG A 1 100 ? 7.129 -3.029 -23.923 1.00 77.31 100 ARG A CA 1
ATOM 797 C C . ARG A 1 100 ? 6.009 -2.359 -24.725 1.00 77.31 100 ARG A C 1
ATOM 799 O O . ARG A 1 100 ? 6.232 -1.806 -25.801 1.00 77.31 100 ARG A O 1
ATOM 806 N N . THR A 1 101 ? 4.782 -2.415 -24.214 1.00 82.12 101 THR A N 1
ATOM 807 C CA . THR A 1 101 ? 3.620 -1.790 -24.840 1.00 82.12 101 THR A CA 1
ATOM 808 C C . THR A 1 101 ? 3.485 -0.394 -24.272 1.00 82.12 101 THR A C 1
ATOM 810 O O . THR A 1 101 ? 3.333 -0.228 -23.064 1.00 82.12 101 THR A O 1
ATOM 813 N N . ARG A 1 102 ? 3.532 0.625 -25.132 1.00 77.56 102 ARG A N 1
ATOM 814 C CA . ARG A 1 102 ? 3.285 1.993 -24.680 1.00 77.56 102 ARG A CA 1
ATOM 815 C C . ARG A 1 102 ? 1.796 2.145 -24.358 1.00 77.56 102 ARG A C 1
ATOM 817 O O . ARG A 1 102 ? 0.974 1.880 -25.237 1.00 77.56 102 ARG A O 1
ATOM 824 N N . PRO A 1 103 ? 1.431 2.568 -23.138 1.00 77.12 103 PRO A N 1
ATOM 825 C CA . PRO A 1 103 ? 0.050 2.881 -22.830 1.00 77.12 103 PRO A CA 1
ATOM 826 C C . PRO A 1 103 ? -0.350 4.155 -23.582 1.00 77.12 103 PRO A C 1
ATOM 828 O O . PRO A 1 103 ? 0.498 4.879 -24.113 1.00 77.12 103 PRO A O 1
ATOM 831 N N . ASN A 1 104 ? -1.655 4.421 -23.638 1.00 80.56 104 ASN A N 1
ATOM 832 C CA . ASN A 1 104 ? -2.194 5.604 -24.301 1.00 80.56 104 ASN A CA 1
ATOM 833 C C . ASN A 1 104 ? -1.435 6.873 -23.834 1.00 80.56 104 ASN A C 1
ATOM 835 O O . ASN A 1 104 ? -1.327 7.082 -22.621 1.00 80.56 104 ASN A O 1
ATOM 839 N N . PRO A 1 105 ? -0.923 7.727 -24.746 1.00 81.38 105 PRO A N 1
ATOM 840 C CA . PRO A 1 105 ? -0.215 8.960 -24.389 1.00 81.38 105 PRO A CA 1
ATOM 841 C C . PRO A 1 105 ? -0.983 9.863 -23.416 1.00 81.38 105 PRO A C 1
ATOM 843 O O . PRO A 1 105 ? -0.376 10.478 -22.541 1.00 81.38 105 PRO A O 1
ATOM 846 N N . TYR A 1 106 ? -2.316 9.876 -23.506 1.00 81.19 106 TYR A N 1
ATOM 847 C CA . TYR A 1 106 ? -3.184 10.587 -22.570 1.00 81.19 106 TYR A CA 1
ATOM 848 C C . TYR A 1 106 ? -3.055 10.054 -21.136 1.00 81.19 106 TYR A C 1
ATOM 850 O O . TYR A 1 106 ? -3.095 10.820 -20.188 1.00 81.19 106 TYR A O 1
ATOM 858 N N . LEU A 1 107 ? -2.856 8.748 -20.940 1.00 77.44 107 LEU A N 1
ATOM 859 C CA . LEU A 1 107 ? -2.633 8.182 -19.605 1.00 77.44 107 LEU A CA 1
ATOM 860 C C . LEU A 1 107 ? -1.226 8.504 -19.089 1.00 77.44 107 LEU A C 1
ATOM 862 O O . LEU A 1 107 ? -1.057 8.779 -17.903 1.00 77.44 107 LEU A O 1
ATOM 866 N N . LEU A 1 108 ? -0.228 8.525 -19.979 1.00 77.19 108 LEU A N 1
ATOM 867 C CA . LEU A 1 108 ? 1.160 8.847 -19.628 1.00 77.19 108 LEU A CA 1
ATOM 868 C C . LEU A 1 108 ? 1.333 10.282 -19.128 1.00 77.19 108 LEU A C 1
ATOM 870 O O . LEU A 1 108 ? 2.152 10.509 -18.242 1.00 77.19 108 LEU A O 1
ATOM 874 N N . GLN A 1 109 ? 0.559 11.243 -19.639 1.00 80.00 109 GLN A N 1
ATOM 875 C CA . GLN A 1 109 ? 0.628 12.636 -19.171 1.00 80.00 109 GLN A CA 1
ATOM 876 C C . GLN A 1 109 ? 0.215 12.792 -17.693 1.00 80.00 109 GLN A C 1
ATOM 878 O O . GLN A 1 109 ? 0.501 13.809 -17.065 1.00 80.00 109 GLN A O 1
ATOM 883 N N . HIS A 1 110 ? -0.474 11.791 -17.136 1.00 76.75 110 HIS A N 1
ATOM 884 C CA . HIS A 1 110 ? -0.926 11.775 -15.748 1.00 76.75 110 HIS A CA 1
ATOM 885 C C . HIS A 1 110 ? 0.007 10.996 -14.816 1.00 76.75 110 HIS A C 1
ATOM 887 O O . HIS A 1 110 ? -0.287 10.899 -13.622 1.00 76.75 110 HIS A O 1
ATOM 893 N N . PHE A 1 111 ? 1.121 10.461 -15.327 1.00 84.19 111 PHE A N 1
ATOM 894 C CA . PHE A 1 111 ? 2.136 9.829 -14.491 1.00 84.19 111 PHE A CA 1
ATOM 895 C C . PHE A 1 111 ? 2.849 10.904 -13.667 1.00 84.19 111 PHE A C 1
ATOM 897 O O . PHE A 1 111 ? 3.407 11.856 -14.214 1.00 84.19 111 PHE A O 1
ATOM 904 N N . ARG A 1 112 ? 2.804 10.772 -12.340 1.00 84.31 112 ARG A N 1
ATOM 905 C CA . ARG A 1 112 ? 3.437 11.704 -11.394 1.00 84.31 112 ARG A CA 1
ATOM 906 C C . ARG A 1 112 ? 4.617 11.084 -10.656 1.00 84.31 112 ARG A C 1
ATOM 908 O O . ARG A 1 112 ? 5.487 11.814 -10.191 1.00 84.31 112 ARG A O 1
ATOM 915 N N . HIS A 1 113 ? 4.635 9.764 -10.521 1.00 84.12 113 HIS A N 1
ATOM 916 C CA . HIS A 1 113 ? 5.553 9.023 -9.660 1.00 84.12 113 HIS A CA 1
ATOM 917 C C . HIS A 1 113 ? 6.530 8.160 -10.461 1.00 84.12 113 HIS A C 1
ATOM 919 O O . HIS A 1 113 ? 7.664 7.958 -10.024 1.00 84.12 113 HIS A O 1
ATOM 925 N N . PHE A 1 114 ? 6.114 7.665 -11.628 1.00 85.31 114 PHE A N 1
ATOM 926 C CA . PHE A 1 114 ? 6.896 6.754 -12.456 1.00 85.31 114 PHE A CA 1
ATOM 927 C C . PHE A 1 114 ? 7.349 7.420 -13.756 1.00 85.31 114 PHE A C 1
ATOM 929 O O . PHE A 1 114 ? 6.642 8.226 -14.360 1.00 85.31 114 PHE A O 1
ATOM 936 N N . ARG A 1 115 ? 8.560 7.084 -14.208 1.00 83.50 115 ARG A N 1
ATOM 937 C CA . ARG A 1 115 ? 9.165 7.717 -15.384 1.00 83.50 115 ARG A CA 1
ATOM 938 C C . ARG A 1 115 ? 8.718 6.992 -16.647 1.00 83.50 115 ARG A C 1
ATOM 940 O O . ARG A 1 115 ? 9.007 5.817 -16.816 1.00 83.50 115 ARG A O 1
ATOM 947 N N . SER A 1 116 ? 8.076 7.689 -17.577 1.00 83.50 116 SER A N 1
ATOM 948 C CA . SER A 1 116 ? 7.603 7.081 -18.831 1.00 83.50 116 SER A CA 1
ATOM 949 C C . SER A 1 116 ? 8.730 6.570 -19.743 1.00 83.50 116 SER A C 1
ATOM 951 O O . SER A 1 116 ? 8.498 5.656 -20.530 1.00 83.50 116 SER A O 1
ATOM 953 N N . ILE A 1 117 ? 9.952 7.109 -19.625 1.00 83.25 117 ILE A N 1
ATOM 954 C CA . ILE A 1 117 ? 11.124 6.661 -20.404 1.00 83.25 117 ILE A CA 1
ATOM 955 C C . ILE A 1 117 ? 11.461 5.184 -20.165 1.00 83.25 117 ILE A C 1
ATOM 957 O O . ILE A 1 117 ? 11.834 4.471 -21.092 1.00 83.25 117 ILE A O 1
ATOM 961 N N . ASP A 1 118 ? 11.224 4.705 -18.949 1.00 84.12 118 ASP A N 1
ATOM 962 C CA . ASP A 1 118 ? 11.473 3.327 -18.533 1.00 84.12 118 ASP A CA 1
ATOM 963 C C . ASP A 1 118 ? 10.680 2.313 -19.374 1.00 84.12 118 ASP A C 1
ATOM 965 O O . ASP A 1 118 ? 11.162 1.226 -19.689 1.00 84.12 118 ASP A O 1
ATOM 969 N N . ILE A 1 119 ? 9.474 2.698 -19.805 1.00 83.88 119 ILE A N 1
ATOM 970 C CA . ILE A 1 119 ? 8.612 1.885 -20.672 1.00 83.88 119 ILE A CA 1
ATOM 971 C C . ILE A 1 119 ? 9.271 1.685 -22.039 1.00 83.88 119 ILE A C 1
ATOM 973 O O . ILE A 1 119 ? 9.224 0.592 -22.599 1.00 83.88 119 ILE A O 1
ATOM 977 N N . VAL A 1 120 ? 9.893 2.738 -22.578 1.00 80.56 120 VAL A N 1
ATOM 978 C CA . VAL A 1 120 ? 10.585 2.692 -23.874 1.00 80.56 120 VAL A CA 1
ATOM 979 C C . VAL A 1 120 ? 11.831 1.824 -23.787 1.00 80.56 120 VAL A C 1
ATOM 981 O O . VAL A 1 120 ? 12.105 1.039 -24.690 1.00 80.56 120 VAL A O 1
ATOM 984 N N . GLU A 1 121 ? 12.566 1.955 -22.689 1.00 79.31 121 GLU A N 1
ATOM 985 C CA . GLU A 1 121 ? 13.799 1.214 -22.444 1.00 79.31 121 GLU A CA 1
ATOM 986 C C . GLU A 1 121 ? 13.540 -0.233 -21.979 1.00 79.31 121 GLU A C 1
ATOM 988 O O . GLU A 1 121 ? 14.473 -1.032 -21.905 1.00 79.31 121 GLU A O 1
ATOM 993 N N . GLY A 1 122 ? 12.283 -0.599 -21.688 1.00 79.50 122 GLY A N 1
ATOM 994 C CA . GLY A 1 122 ? 11.927 -1.916 -21.150 1.00 79.50 122 GLY A CA 1
ATOM 995 C C . GLY A 1 122 ? 12.637 -2.195 -19.827 1.00 79.50 122 GLY A C 1
ATOM 996 O O . GLY A 1 122 ? 13.087 -3.318 -19.578 1.00 79.50 122 GLY A O 1
ATOM 997 N N . THR A 1 123 ? 12.792 -1.146 -19.022 1.00 79.31 123 THR A N 1
ATOM 998 C CA . THR A 1 123 ? 13.597 -1.133 -17.810 1.00 79.31 123 THR A CA 1
ATOM 999 C C . THR A 1 123 ? 12.777 -0.617 -16.634 1.00 79.31 123 THR A C 1
ATOM 1001 O O . THR A 1 123 ? 11.840 0.139 -16.831 1.00 79.31 123 THR A O 1
ATOM 1004 N N . PHE A 1 124 ? 13.123 -0.983 -15.406 1.00 77.69 124 PHE A N 1
ATOM 1005 C CA . PHE A 1 124 ? 12.652 -0.273 -14.223 1.00 77.69 124 PHE A CA 1
ATOM 1006 C C . PHE A 1 124 ? 13.750 0.676 -13.765 1.00 77.69 124 PHE A C 1
ATOM 1008 O O . PHE A 1 124 ? 14.827 0.214 -13.401 1.00 77.69 124 PHE A O 1
ATOM 1015 N N . SER A 1 125 ? 13.512 1.985 -13.728 1.00 70.00 125 SER A N 1
ATOM 1016 C CA . SER A 1 125 ? 14.400 2.847 -12.949 1.00 70.00 125 SER A CA 1
ATOM 1017 C C . SER A 1 125 ? 14.215 2.523 -11.463 1.00 70.00 125 SER A C 1
ATOM 1019 O O . SER A 1 125 ? 13.116 2.680 -10.932 1.00 70.00 125 SER A O 1
ATOM 1021 N N . PRO A 1 126 ? 15.294 2.259 -10.719 1.00 63.59 126 PRO A N 1
ATOM 1022 C CA . PRO A 1 126 ? 15.451 2.860 -9.418 1.00 63.59 126 PRO A CA 1
ATOM 1023 C C . PRO A 1 126 ? 16.466 3.981 -9.585 1.00 63.59 126 PRO A C 1
ATOM 1025 O O . PRO A 1 126 ? 17.624 3.737 -9.893 1.00 63.59 126 PRO A O 1
ATOM 1028 N N . ARG A 1 127 ? 16.053 5.229 -9.373 1.00 57.69 127 ARG A N 1
ATOM 1029 C CA . ARG A 1 127 ? 16.993 6.271 -8.941 1.00 57.69 127 ARG A CA 1
ATOM 1030 C C . ARG A 1 127 ? 16.342 7.130 -7.871 1.00 57.69 127 ARG A C 1
ATOM 1032 O O . ARG A 1 127 ? 16.382 8.354 -7.937 1.00 57.69 127 ARG A O 1
ATOM 1039 N N . LEU A 1 128 ? 15.754 6.482 -6.858 1.00 55.16 128 LEU A N 1
ATOM 1040 C CA . LEU A 1 128 ? 15.776 7.140 -5.556 1.00 55.16 128 LEU A CA 1
ATOM 1041 C C . LEU A 1 128 ? 17.260 7.404 -5.264 1.00 55.16 128 LEU A C 1
ATOM 1043 O O . LEU A 1 128 ? 18.064 6.480 -5.424 1.00 55.16 128 LEU A O 1
ATOM 1047 N N . PRO A 1 129 ? 17.662 8.638 -4.923 1.00 62.19 129 PRO A N 1
ATOM 1048 C CA . PRO A 1 129 ? 19.044 8.892 -4.554 1.00 62.19 129 PRO A CA 1
ATOM 1049 C C . PRO A 1 129 ? 19.434 7.900 -3.459 1.00 62.19 129 PRO A C 1
ATOM 1051 O O . PRO A 1 129 ? 18.674 7.717 -2.500 1.00 62.19 129 PRO A O 1
ATOM 1054 N N . ARG A 1 130 ? 20.583 7.226 -3.641 1.00 67.69 130 ARG A N 1
ATOM 1055 C CA . ARG A 1 130 ? 21.113 6.247 -2.681 1.00 67.69 130 ARG A CA 1
ATOM 1056 C C . ARG A 1 130 ? 20.980 6.847 -1.282 1.00 67.69 130 ARG A C 1
ATOM 1058 O O . ARG A 1 130 ? 21.434 7.959 -1.025 1.00 67.69 130 ARG A O 1
ATOM 1065 N N . GLY A 1 131 ? 20.297 6.135 -0.396 1.00 69.00 131 GLY A N 1
ATOM 1066 C CA . GLY A 1 131 ? 19.941 6.665 0.913 1.00 69.00 131 GLY A CA 1
ATOM 1067 C C . GLY A 1 131 ? 19.761 5.566 1.944 1.00 69.00 131 GLY A C 1
ATOM 1068 O O . GLY A 1 131 ? 20.001 4.392 1.675 1.00 69.00 131 GLY A O 1
ATOM 1069 N N . ARG A 1 132 ? 19.287 5.939 3.138 1.00 73.44 132 ARG A N 1
ATOM 1070 C CA . ARG A 1 132 ? 19.098 4.989 4.253 1.00 73.44 132 ARG A CA 1
ATOM 1071 C C . ARG A 1 132 ? 18.173 3.813 3.913 1.00 73.44 132 ARG A C 1
ATOM 1073 O O . ARG A 1 132 ? 18.299 2.754 4.511 1.00 73.44 132 ARG A O 1
ATOM 1080 N N . HIS A 1 133 ? 17.268 3.982 2.949 1.00 73.75 133 HIS A N 1
ATOM 1081 C CA . HIS A 1 133 ? 16.391 2.911 2.469 1.00 73.75 133 HIS A CA 1
ATOM 1082 C C . HIS A 1 133 ? 17.146 1.819 1.682 1.00 73.75 133 HIS A C 1
ATOM 1084 O O . HIS A 1 133 ? 16.661 0.696 1.593 1.00 73.75 133 HIS A O 1
ATOM 1090 N N . CYS A 1 134 ? 18.335 2.114 1.142 1.00 78.69 134 CYS A N 1
ATOM 1091 C CA . CYS A 1 134 ? 19.177 1.139 0.446 1.00 78.69 134 CYS A CA 1
ATOM 1092 C C . CYS A 1 134 ? 19.984 0.259 1.409 1.00 78.69 134 CYS A C 1
ATOM 1094 O O . CYS A 1 134 ? 20.280 -0.880 1.065 1.00 78.69 134 CYS A O 1
ATOM 1096 N N . THR A 1 135 ? 20.335 0.771 2.597 1.00 78.88 135 THR A N 1
ATOM 1097 C CA . THR A 1 135 ? 21.250 0.115 3.553 1.00 78.88 135 THR A CA 1
ATOM 1098 C C . THR A 1 135 ? 20.793 -1.286 3.954 1.00 78.88 135 THR A C 1
ATOM 1100 O O . THR A 1 135 ? 21.618 -2.177 4.104 1.00 78.88 135 THR A O 1
ATOM 1103 N N . PHE A 1 136 ? 19.482 -1.486 4.092 1.00 78.88 136 PHE A N 1
ATOM 1104 C CA . PHE A 1 136 ? 18.887 -2.759 4.508 1.00 78.88 136 PHE A CA 1
ATOM 1105 C C . PHE A 1 136 ? 18.001 -3.372 3.418 1.00 78.88 136 PHE A C 1
ATOM 1107 O O . PHE A 1 136 ? 17.151 -4.212 3.705 1.00 78.88 136 PHE A O 1
ATOM 1114 N N . CYS A 1 137 ? 18.152 -2.929 2.166 1.00 78.88 137 CYS A N 1
ATOM 1115 C CA . CYS A 1 137 ? 17.360 -3.461 1.066 1.00 78.88 137 CYS A CA 1
ATOM 1116 C C . CYS A 1 137 ? 17.877 -4.861 0.687 1.00 78.88 137 CYS A C 1
ATOM 1118 O O . CYS A 1 137 ? 19.015 -4.971 0.224 1.00 78.88 137 CYS A O 1
ATOM 1120 N N . PRO A 1 138 ? 17.056 -5.925 0.787 1.00 76.75 138 PRO A N 1
ATOM 1121 C CA . PRO A 1 138 ? 17.486 -7.283 0.435 1.00 76.75 138 PRO A CA 1
ATOM 1122 C C . PRO A 1 138 ? 17.765 -7.450 -1.068 1.00 76.75 138 PRO A C 1
ATOM 1124 O O . PRO A 1 138 ? 18.347 -8.444 -1.486 1.00 76.75 138 PRO A O 1
ATOM 1127 N N . TYR A 1 139 ? 17.367 -6.475 -1.889 1.00 77.38 139 TYR A N 1
ATOM 1128 C CA . TYR A 1 139 ? 17.568 -6.470 -3.336 1.00 77.38 139 TYR A CA 1
ATOM 1129 C C . TYR A 1 139 ? 18.701 -5.536 -3.787 1.00 77.38 139 TYR A C 1
ATOM 1131 O O . TYR A 1 139 ? 18.819 -5.271 -4.981 1.00 77.38 139 TYR A O 1
ATOM 1139 N N 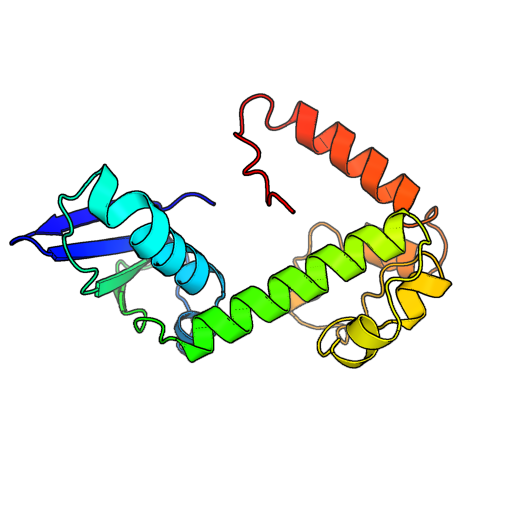. ILE A 1 140 ? 19.534 -5.013 -2.878 1.00 78.06 140 ILE A N 1
ATOM 1140 C CA . ILE A 1 140 ? 20.548 -4.000 -3.221 1.00 78.06 140 ILE A CA 1
ATOM 1141 C C . ILE A 1 140 ? 21.589 -4.492 -4.237 1.00 78.06 140 ILE A C 1
ATOM 1143 O O . ILE A 1 140 ? 21.991 -3.740 -5.126 1.00 78.06 140 ILE A O 1
ATOM 1147 N N . GLU A 1 141 ? 21.985 -5.762 -4.158 1.00 77.88 141 GLU A N 1
ATOM 1148 C CA . GLU A 1 141 ? 22.903 -6.370 -5.122 1.00 77.88 141 GLU A CA 1
ATOM 1149 C C . GLU A 1 141 ? 22.248 -6.471 -6.505 1.00 77.88 141 GLU A C 1
ATOM 1151 O O . GLU A 1 141 ? 22.824 -6.052 -7.508 1.00 77.88 141 GLU A O 1
ATOM 1156 N N . ALA A 1 142 ? 20.995 -6.936 -6.549 1.00 74.06 142 ALA A N 1
ATOM 1157 C CA . ALA A 1 142 ? 20.214 -6.999 -7.776 1.00 74.06 142 ALA A CA 1
ATOM 1158 C C . ALA A 1 142 ? 20.023 -5.618 -8.410 1.00 74.06 142 ALA A C 1
ATOM 1160 O O . ALA A 1 142 ? 20.203 -5.476 -9.615 1.00 74.06 142 ALA A O 1
ATOM 1161 N N . CYS A 1 143 ? 19.714 -4.611 -7.591 1.00 75.44 143 CYS A N 1
ATOM 1162 C CA . CYS A 1 143 ? 19.581 -3.217 -7.997 1.00 75.44 143 CYS A CA 1
ATOM 1163 C C . CYS A 1 143 ? 20.896 -2.667 -8.567 1.00 75.44 143 CYS A C 1
ATOM 1165 O O . CYS A 1 143 ? 20.888 -2.024 -9.608 1.00 75.44 143 CYS A O 1
ATOM 1167 N N . THR A 1 144 ? 22.035 -2.966 -7.938 1.00 76.06 144 THR A N 1
ATOM 1168 C CA . THR A 1 144 ? 23.350 -2.488 -8.399 1.00 76.06 144 THR A CA 1
ATOM 1169 C C . THR A 1 144 ? 23.745 -3.145 -9.724 1.00 76.06 144 THR A C 1
ATOM 1171 O O . THR A 1 144 ? 24.129 -2.456 -10.661 1.00 76.06 144 THR A O 1
ATOM 1174 N N . GLN A 1 145 ? 23.552 -4.459 -9.865 1.00 76.25 145 GLN A N 1
ATOM 1175 C CA . GLN A 1 145 ? 23.778 -5.151 -11.142 1.00 76.25 145 GLN A CA 1
ATOM 1176 C C . GLN A 1 145 ? 22.849 -4.628 -12.250 1.00 76.25 145 GLN A C 1
ATOM 1178 O O . GLN A 1 145 ? 23.233 -4.577 -13.418 1.00 76.25 145 GLN A O 1
ATOM 1183 N N . TYR A 1 146 ? 21.626 -4.240 -11.886 1.00 72.81 146 TYR A N 1
ATOM 1184 C CA . TYR A 1 146 ? 20.667 -3.631 -12.797 1.00 72.81 146 TYR A CA 1
ATOM 1185 C C . TYR A 1 146 ? 21.118 -2.236 -13.259 1.00 72.81 146 TYR A C 1
ATOM 1187 O O . TYR A 1 146 ? 21.124 -1.956 -14.457 1.00 72.81 146 TYR A O 1
ATOM 1195 N N . GLU A 1 147 ? 21.574 -1.389 -12.332 1.00 73.75 147 GLU A N 1
ATOM 1196 C CA . GLU A 1 147 ? 22.164 -0.073 -12.624 1.00 73.75 147 GLU A CA 1
ATOM 1197 C C . GLU A 1 147 ? 23.402 -0.176 -13.532 1.00 73.75 147 GLU A C 1
ATOM 1199 O O . GLU A 1 147 ? 23.579 0.646 -14.432 1.00 73.75 147 GLU A O 1
ATOM 1204 N N . GLU A 1 148 ? 24.220 -1.213 -13.346 1.00 76.88 148 GLU A N 1
ATOM 1205 C CA . GLU A 1 148 ? 25.409 -1.506 -14.156 1.00 76.88 148 GLU A CA 1
ATOM 1206 C C . GLU A 1 148 ? 25.090 -2.158 -15.515 1.00 76.88 148 GLU A C 1
ATOM 1208 O O . GLU A 1 148 ? 26.011 -2.511 -16.251 1.00 76.88 148 GLU A O 1
ATOM 1213 N N . ARG A 1 149 ? 23.805 -2.336 -15.862 1.00 73.19 149 ARG A N 1
ATOM 1214 C CA . ARG A 1 149 ? 23.342 -3.037 -17.080 1.00 73.19 149 ARG A CA 1
ATOM 1215 C C . ARG A 1 149 ? 23.865 -4.477 -17.202 1.00 73.19 149 ARG A C 1
ATOM 1217 O O . ARG A 1 149 ? 23.956 -5.017 -18.300 1.00 73.19 149 ARG A O 1
ATOM 1224 N N . LYS A 1 150 ? 24.190 -5.113 -16.073 1.00 69.88 150 LYS A N 1
ATOM 1225 C CA . LYS A 1 150 ? 24.664 -6.507 -15.989 1.00 69.88 150 LYS A CA 1
ATOM 1226 C C . LYS A 1 150 ? 23.533 -7.51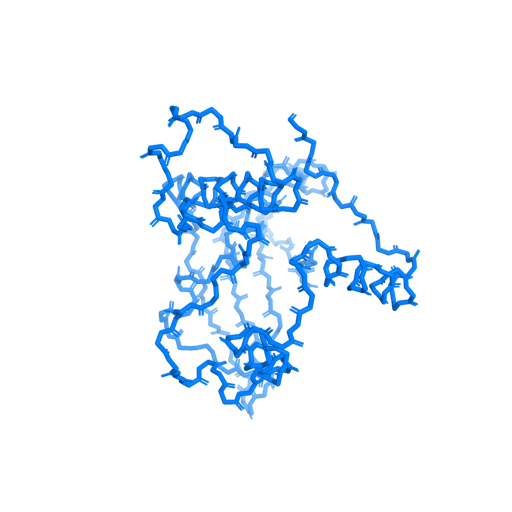8 -15.783 1.00 69.88 150 LYS A C 1
ATOM 1228 O O . LYS A 1 150 ? 23.795 -8.714 -15.696 1.00 69.88 150 LYS A O 1
ATOM 1233 N N . ARG A 1 151 ? 22.282 -7.058 -15.664 1.00 62.19 151 ARG A N 1
ATOM 1234 C CA . ARG A 1 151 ? 21.092 -7.914 -15.564 1.00 62.19 151 ARG A CA 1
ATOM 1235 C C . ARG A 1 151 ? 20.299 -7.948 -16.868 1.00 62.19 151 ARG A C 1
ATOM 1237 O O . ARG A 1 151 ? 20.329 -6.969 -17.611 1.00 62.19 151 ARG A O 1
ATOM 1244 N N . PRO A 1 152 ? 19.571 -9.050 -17.120 1.00 62.66 152 PRO A N 1
ATOM 1245 C CA . PRO A 1 152 ? 18.664 -9.134 -18.254 1.00 62.66 152 PRO A CA 1
ATOM 1246 C C . PRO A 1 152 ? 17.513 -8.124 -18.145 1.00 62.66 152 PRO A C 1
ATOM 1248 O O . PRO A 1 152 ? 17.300 -7.513 -17.094 1.00 62.66 152 PRO A O 1
ATOM 1251 N N . ALA A 1 153 ? 16.756 -7.965 -19.235 1.00 67.25 153 ALA A N 1
ATOM 1252 C CA . ALA A 1 153 ? 15.609 -7.061 -19.295 1.00 67.25 153 ALA A CA 1
ATOM 1253 C C . ALA A 1 153 ? 14.633 -7.289 -18.123 1.00 67.25 153 ALA A C 1
ATOM 1255 O O . ALA A 1 153 ? 14.463 -8.413 -17.643 1.00 67.25 153 ALA A O 1
ATOM 1256 N N . ALA A 1 154 ? 13.942 -6.228 -17.694 1.00 68.94 154 ALA A N 1
ATOM 1257 C CA . ALA A 1 154 ? 12.984 -6.240 -16.583 1.00 68.94 154 ALA A CA 1
ATOM 1258 C C . ALA A 1 154 ? 11.990 -7.422 -16.621 1.00 68.94 154 ALA A C 1
ATOM 1260 O O . ALA A 1 154 ? 11.641 -7.988 -15.583 1.00 68.94 154 ALA A O 1
ATOM 1261 N N . GLN A 1 155 ? 11.578 -7.820 -17.826 1.00 69.00 155 GLN A N 1
ATOM 1262 C CA . GLN A 1 155 ? 10.700 -8.956 -18.086 1.00 69.00 155 GLN A CA 1
ATOM 1263 C C . GLN A 1 155 ? 11.274 -10.296 -17.598 1.00 69.00 155 GLN A C 1
ATOM 1265 O O . GLN A 1 155 ? 10.574 -11.060 -16.934 1.00 69.00 155 GLN A O 1
ATOM 1270 N N . GLU A 1 156 ? 12.548 -10.576 -17.871 1.00 71.38 156 GLU A N 1
ATOM 1271 C CA . GLU A 1 156 ? 13.209 -11.812 -17.435 1.00 71.38 156 GLU A CA 1
ATOM 1272 C C . GLU A 1 156 ? 13.360 -11.848 -15.911 1.00 71.38 156 GLU A C 1
ATOM 1274 O O . GLU A 1 156 ? 13.110 -12.872 -15.273 1.00 71.38 156 GLU A O 1
ATOM 1279 N N . TRP A 1 157 ? 13.680 -10.706 -15.297 1.00 70.00 157 TRP A N 1
ATOM 1280 C CA . TRP A 1 157 ? 13.755 -10.604 -13.841 1.00 70.00 157 TRP A CA 1
ATOM 1281 C C . TRP A 1 157 ? 12.392 -10.833 -13.166 1.00 70.00 157 TRP A C 1
ATOM 1283 O O . TRP A 1 157 ? 12.309 -11.550 -12.164 1.00 70.00 157 TRP A O 1
ATOM 1293 N N . ALA A 1 158 ? 11.311 -10.294 -13.740 1.00 71.50 158 ALA A N 1
ATOM 1294 C CA . ALA A 1 158 ? 9.950 -10.514 -13.254 1.00 71.50 158 ALA A CA 1
ATOM 1295 C C . ALA A 1 158 ? 9.515 -11.986 -13.353 1.00 71.50 158 ALA A C 1
ATOM 1297 O O . ALA A 1 158 ? 8.853 -12.490 -12.442 1.00 71.50 158 ALA A O 1
ATOM 1298 N N . LEU A 1 159 ? 9.921 -12.701 -14.409 1.00 69.44 159 LEU A N 1
ATOM 1299 C CA . LEU A 1 159 ? 9.662 -14.139 -14.552 1.00 69.44 159 LEU A CA 1
ATOM 1300 C C . LEU A 1 159 ? 10.345 -14.950 -13.443 1.00 69.44 159 LEU A C 1
ATOM 1302 O O . LEU A 1 159 ? 9.689 -15.768 -12.793 1.00 69.44 159 LEU A O 1
ATOM 1306 N N . VAL A 1 160 ? 11.624 -14.672 -13.166 1.00 71.25 160 VAL A N 1
ATOM 1307 C CA . VAL A 1 160 ? 12.378 -15.329 -12.082 1.00 71.25 160 VAL A CA 1
ATOM 1308 C C . VAL A 1 160 ? 11.732 -15.065 -10.717 1.00 71.25 160 VAL A C 1
ATOM 1310 O O . VAL A 1 160 ? 11.584 -15.984 -9.907 1.00 71.25 160 VAL A O 1
ATOM 1313 N N . LEU A 1 161 ? 11.299 -13.828 -10.453 1.00 69.31 161 LEU A N 1
ATOM 1314 C CA . LEU A 1 161 ? 10.587 -13.483 -9.218 1.00 69.31 161 LEU A CA 1
ATOM 1315 C C . LEU A 1 161 ? 9.232 -14.191 -9.108 1.00 69.31 161 LEU A C 1
ATOM 1317 O O . LEU A 1 161 ? 8.921 -14.735 -8.049 1.00 69.31 161 LEU A O 1
ATOM 1321 N N . SER A 1 162 ?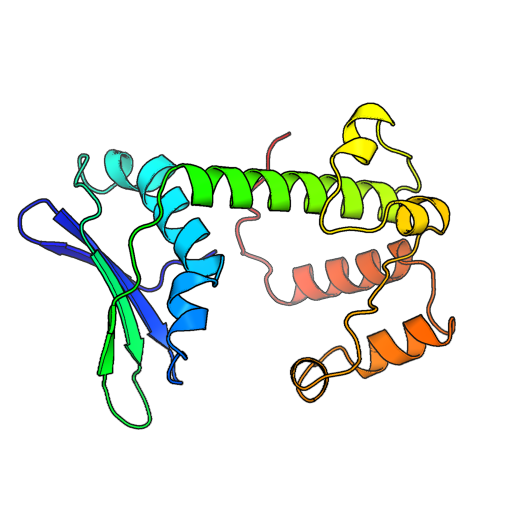 8.441 -14.227 -10.187 1.00 68.38 162 SER A N 1
ATOM 1322 C CA . SER A 1 162 ? 7.137 -14.907 -10.206 1.00 68.38 162 SER A CA 1
ATOM 1323 C C . SER A 1 162 ? 7.273 -16.399 -9.900 1.00 68.38 162 SER A C 1
ATOM 1325 O O . SER A 1 162 ? 6.482 -16.942 -9.128 1.00 68.38 162 SER A O 1
ATOM 1327 N N . GLN A 1 163 ? 8.297 -17.057 -10.448 1.00 69.44 163 GLN A N 1
ATOM 1328 C CA . GLN A 1 163 ? 8.577 -18.467 -10.168 1.00 69.44 163 GLN A CA 1
ATOM 1329 C C . GLN A 1 163 ? 8.925 -18.700 -8.690 1.00 69.44 163 GLN A C 1
ATOM 1331 O O . GLN A 1 163 ? 8.340 -19.583 -8.063 1.00 69.44 163 GLN A O 1
ATOM 1336 N N . ARG A 1 164 ? 9.799 -17.869 -8.103 1.00 68.75 164 ARG A N 1
ATOM 1337 C CA . ARG A 1 164 ? 10.166 -17.957 -6.675 1.00 68.75 164 ARG A CA 1
ATOM 1338 C C . ARG A 1 164 ? 8.979 -17.694 -5.741 1.00 68.75 164 ARG A C 1
ATOM 1340 O O . ARG A 1 164 ? 8.774 -18.431 -4.781 1.00 68.75 164 ARG A O 1
ATOM 1347 N N . MET A 1 165 ? 8.168 -16.682 -6.048 1.00 64.56 165 MET A N 1
ATOM 1348 C CA . MET A 1 165 ? 6.958 -16.326 -5.293 1.00 64.56 165 MET A CA 1
ATOM 1349 C C . MET A 1 165 ? 5.957 -17.487 -5.218 1.00 64.56 165 MET A C 1
ATOM 1351 O O . MET A 1 165 ? 5.448 -17.795 -4.140 1.00 64.56 165 MET A O 1
ATOM 1355 N N . ARG A 1 166 ? 5.695 -18.161 -6.349 1.00 64.38 166 ARG A N 1
ATOM 1356 C CA . ARG A 1 166 ? 4.777 -19.315 -6.406 1.00 64.38 166 ARG A CA 1
ATOM 1357 C C . ARG A 1 166 ? 5.264 -20.493 -5.562 1.00 64.38 166 ARG A C 1
ATOM 1359 O O . ARG A 1 166 ? 4.442 -21.222 -5.020 1.00 64.38 166 ARG A O 1
ATOM 1366 N N . GLN A 1 167 ? 6.579 -20.664 -5.441 1.00 65.25 167 GLN A N 1
ATOM 1367 C CA . GLN A 1 167 ? 7.182 -21.713 -4.617 1.00 65.25 167 GLN A CA 1
ATOM 1368 C C . GLN A 1 167 ? 7.098 -21.397 -3.115 1.00 65.25 167 GLN A C 1
ATOM 1370 O O . GLN A 1 167 ? 6.885 -22.308 -2.321 1.00 65.25 167 GLN A O 1
ATOM 1375 N N . GLN A 1 168 ? 7.227 -20.125 -2.715 1.00 62.41 168 GLN A N 1
ATOM 1376 C CA . GLN A 1 168 ? 7.194 -19.722 -1.300 1.00 62.41 168 GLN A CA 1
ATOM 1377 C C . GLN A 1 168 ? 5.782 -19.580 -0.712 1.00 62.41 168 GLN A C 1
ATOM 1379 O O . GLN A 1 168 ? 5.602 -19.826 0.479 1.00 62.41 168 GLN A O 1
ATOM 1384 N N . PHE A 1 169 ? 4.775 -19.209 -1.511 1.00 54.91 169 PHE A N 1
ATOM 1385 C CA . PHE A 1 169 ? 3.416 -18.946 -1.011 1.00 54.91 169 PHE A CA 1
ATOM 1386 C C . PHE A 1 169 ? 2.329 -19.630 -1.861 1.00 54.91 169 PHE A C 1
ATOM 1388 O O . PHE A 1 169 ? 1.481 -18.951 -2.441 1.00 54.91 169 PHE A O 1
ATOM 1395 N N . PRO A 1 170 ? 2.285 -20.976 -1.919 1.00 50.34 170 PRO A N 1
ATOM 1396 C CA . PRO A 1 170 ? 1.426 -21.723 -2.849 1.00 50.34 170 PRO A CA 1
ATOM 1397 C C . PRO A 1 170 ? -0.090 -21.561 -2.619 1.00 50.34 170 PRO A C 1
ATOM 1399 O O . PRO A 1 170 ? -0.880 -22.031 -3.431 1.00 50.34 170 PRO A O 1
ATOM 1402 N N . ARG A 1 171 ? -0.519 -20.921 -1.519 1.00 47.56 171 ARG A N 1
ATOM 1403 C CA . ARG A 1 171 ? -1.934 -20.779 -1.119 1.00 47.56 171 ARG A CA 1
ATOM 1404 C C . ARG A 1 171 ? -2.398 -19.338 -0.883 1.00 47.56 171 ARG A C 1
ATOM 1406 O O . ARG A 1 171 ? -3.509 -19.142 -0.395 1.00 47.56 171 ARG A O 1
ATOM 1413 N N . GLN A 1 172 ? -1.584 -18.321 -1.177 1.00 45.12 172 GLN A N 1
ATOM 1414 C CA . GLN A 1 172 ? -2.060 -16.942 -1.043 1.00 45.12 172 GLN A CA 1
ATOM 1415 C C . GLN A 1 172 ? -3.066 -16.630 -2.154 1.00 45.12 172 GLN A C 1
ATOM 1417 O O . GLN A 1 172 ? -2.737 -16.682 -3.337 1.00 45.12 172 GLN A O 1
ATOM 1422 N N . LEU A 1 173 ? -4.294 -16.291 -1.753 1.00 39.97 173 LEU A N 1
ATOM 1423 C CA . LEU A 1 173 ? -5.302 -15.700 -2.627 1.00 39.97 173 LEU A CA 1
ATOM 1424 C C . LEU A 1 173 ? -4.699 -14.464 -3.301 1.00 39.97 173 LEU A C 1
ATOM 1426 O O . LEU A 1 173 ? -4.474 -13.434 -2.662 1.00 39.97 173 LEU A O 1
ATOM 1430 N N . VAL A 1 174 ? -4.428 -14.583 -4.599 1.00 42.88 174 VAL A N 1
ATOM 1431 C CA . VAL A 1 174 ? -4.126 -13.439 -5.452 1.00 42.88 174 VAL A CA 1
ATOM 1432 C C . VAL A 1 174 ? -5.405 -12.617 -5.496 1.00 42.88 174 VAL A C 1
ATOM 1434 O O . VAL A 1 174 ? -6.396 -13.061 -6.066 1.00 42.88 174 VAL A O 1
ATOM 1437 N N . LEU A 1 175 ? -5.407 -11.449 -4.853 1.00 33.41 175 LEU A N 1
ATOM 1438 C CA . LEU A 1 175 ? -6.472 -10.475 -5.061 1.00 33.41 175 LEU A CA 1
ATOM 1439 C C . LEU A 1 175 ? -6.380 -10.057 -6.530 1.00 33.41 175 LEU A C 1
ATOM 1441 O O . LEU A 1 175 ? -5.366 -9.459 -6.906 1.00 33.41 175 LEU A O 1
ATOM 1445 N N . PRO A 1 176 ? -7.369 -10.391 -7.377 1.00 35.47 176 PRO A N 1
ATOM 1446 C CA . PRO A 1 176 ? -7.358 -9.886 -8.726 1.00 35.47 176 PRO A CA 1
ATOM 1447 C C . PRO A 1 176 ? -7.632 -8.391 -8.591 1.00 35.47 176 PRO A C 1
ATOM 1449 O O . PRO A 1 176 ? -8.716 -7.976 -8.179 1.00 35.47 176 PRO A O 1
ATOM 1452 N N . PHE A 1 177 ? -6.638 -7.566 -8.900 1.00 32.41 177 PHE A N 1
ATOM 1453 C CA . PHE A 1 177 ? -6.949 -6.237 -9.398 1.00 32.41 177 PHE A CA 1
ATOM 1454 C C . PHE A 1 177 ? -7.623 -6.490 -10.750 1.00 32.41 177 PHE A C 1
ATOM 1456 O O . PHE A 1 177 ? -6.941 -6.658 -11.756 1.00 32.41 177 PHE A O 1
ATOM 1463 N N . GLN A 1 178 ? -8.940 -6.715 -10.725 1.00 28.48 178 GLN A N 1
ATOM 1464 C CA . GLN A 1 178 ? -9.731 -6.810 -11.943 1.00 28.48 178 GLN A CA 1
ATOM 1465 C C . GLN A 1 178 ? -9.671 -5.452 -12.642 1.00 28.48 178 GLN A C 1
ATOM 1467 O O . GLN A 1 178 ? -9.690 -4.416 -11.973 1.00 28.48 178 GLN A O 1
ATOM 1472 N N . GLU A 1 179 ? -9.488 -5.532 -13.960 1.00 32.22 179 GLU A N 1
ATOM 1473 C CA . GLU A 1 179 ? -9.348 -4.421 -14.905 1.00 32.22 179 GLU A CA 1
ATOM 1474 C C . GLU A 1 179 ? -10.528 -3.443 -14.866 1.00 32.22 179 GLU A C 1
ATOM 1476 O O . GLU A 1 179 ? -11.673 -3.893 -14.624 1.00 32.22 179 GLU A O 1
#

Radius of gyration: 19.36 Å; chains: 1; bounding box: 49×34×50 Å

Secondary structure (DSSP, 8-state):
---SEEEEETTEEEEEEEESSPPPHHHHHH-HHHHHHHHHIIIIIHHHHSTT--EEEEEEEE-SSS-EEEEEPPPPHHHHHHHHHHHHHHHHHHHHHHHTPPPPHHHHTT-SSS-THHHHHT-----S-S-HHHHT-TTHHHHHHHHTT-S--HHHHHHHHHHHHHHH-TT--------

pLDDT: mean 81.37, std 14.43, range [28.48, 97.38]